Protein AF-A0A7S0C0S2-F1 (afdb_monomer_lite)

pLDDT: mean 78.26, std 15.85, range [34.16, 94.31]

InterPro domains:
  IPR006917 SOUL heme-binding protein [PF04832] (11-84)
  IPR011256 Regulatory factor, effector binding domain superfamily [G3DSA:3.20.80.10] (9-91)
  IPR011256 Regulatory factor, effector binding domain superfamily [SSF55136] (5-85)

Radius of gyration: 19.2 Å; chains: 1; bounding box: 42×43×48 Å

Secondary structure (DSSP, 8-state):
---------SB---EEEEEEE-STT-SS-EEEEEE-----------TT-HHHHHHHHHHHTTTTSS--STT------BSPPP----PPPPPPPPPSP----

Sequence (101 aa):
MGSVFGKESVKEPHFDIVLERKNANVKTSYEMRKYGERFAASVTYDGDSQNSGFGTLASYIGVFGTAKNEGATSMAMTAPVVMEKQGKPESIAMTAPVVME

Organism: NCBI:txid420281

Structure (mmCIF, N/CA/C/O backbone):
data_AF-A0A7S0C0S2-F1
#
_entry.id   AF-A0A7S0C0S2-F1
#
loop_
_atom_site.group_PDB
_atom_site.id
_atom_site.type_symbol
_atom_site.label_atom_id
_atom_site.label_alt_id
_atom_site.label_comp_id
_atom_site.label_asym_id
_atom_site.label_entity_id
_atom_site.label_seq_id
_atom_site.pdbx_PDB_ins_code
_atom_site.Cartn_x
_atom_site.Cartn_y
_atom_site.Cartn_z
_atom_site.occupancy
_atom_site.B_iso_or_equiv
_atom_site.auth_seq_id
_atom_site.auth_comp_id
_atom_site.auth_asym_id
_atom_site.auth_atom_id
_atom_site.pdbx_PDB_model_num
ATOM 1 N N . MET A 1 1 ? -16.684 22.939 -0.804 1.00 41.00 1 MET A N 1
ATOM 2 C CA . MET A 1 1 ? -17.773 22.209 -1.489 1.00 41.00 1 MET A CA 1
ATOM 3 C C . MET A 1 1 ? -17.217 21.662 -2.791 1.00 41.00 1 MET A C 1
ATOM 5 O O . MET A 1 1 ? -17.020 22.430 -3.718 1.00 41.00 1 MET A O 1
ATOM 9 N N . GLY A 1 2 ? -16.875 20.379 -2.824 1.00 34.16 2 GLY A N 1
ATOM 10 C CA . GLY A 1 2 ? -16.291 19.733 -3.999 1.00 34.16 2 GLY A CA 1
ATOM 11 C C . GLY A 1 2 ? -16.044 18.257 -3.720 1.00 34.16 2 GLY A C 1
ATOM 12 O O . GLY A 1 2 ? -14.899 17.826 -3.674 1.00 34.16 2 GLY A O 1
ATOM 13 N N . SER A 1 3 ? -17.114 17.511 -3.436 1.00 37.34 3 SER A N 1
ATOM 14 C CA . SER A 1 3 ? -17.058 16.051 -3.355 1.00 37.34 3 SER A CA 1
ATOM 15 C C . SER A 1 3 ? -16.960 15.496 -4.771 1.00 37.34 3 SER A C 1
ATOM 17 O O . SER A 1 3 ? -17.886 15.656 -5.564 1.00 37.34 3 SER A O 1
ATOM 19 N N . VAL A 1 4 ? -15.839 14.857 -5.091 1.00 34.44 4 VAL A N 1
ATOM 20 C CA . VAL A 1 4 ? -15.690 14.080 -6.322 1.00 34.44 4 VAL A CA 1
ATOM 21 C C . VAL A 1 4 ? -16.368 12.730 -6.091 1.00 34.44 4 VAL A C 1
ATOM 23 O O . VAL A 1 4 ? -15.860 11.893 -5.352 1.00 34.44 4 VAL A O 1
ATOM 26 N N . PHE A 1 5 ? -17.539 12.540 -6.698 1.00 34.59 5 PHE A N 1
ATOM 27 C CA . PHE A 1 5 ? -18.211 11.247 -6.807 1.00 34.59 5 PHE A CA 1
ATOM 28 C C . PHE A 1 5 ? -17.785 10.544 -8.107 1.00 34.59 5 PHE A C 1
ATOM 30 O O . PHE A 1 5 ? -17.927 11.108 -9.188 1.00 34.59 5 PHE A O 1
ATOM 37 N N . GLY A 1 6 ? -17.350 9.285 -7.991 1.00 44.31 6 GLY A N 1
ATOM 38 C CA . GLY A 1 6 ? -17.743 8.218 -8.918 1.00 44.31 6 GLY A CA 1
ATOM 39 C C . GLY A 1 6 ? -17.052 8.120 -10.282 1.00 44.31 6 GLY A C 1
ATOM 40 O O . GLY A 1 6 ? -17.668 8.398 -11.306 1.00 44.31 6 GLY A O 1
ATOM 41 N N . LYS A 1 7 ? -15.841 7.550 -10.298 1.00 37.91 7 LYS A N 1
ATOM 42 C CA . LYS A 1 7 ? -15.447 6.471 -11.228 1.00 37.91 7 LYS A CA 1
ATOM 43 C C . LYS A 1 7 ? -14.449 5.560 -10.506 1.00 37.91 7 LYS A C 1
ATOM 45 O O . LYS A 1 7 ? -13.255 5.842 -10.500 1.00 37.91 7 LYS A O 1
ATOM 50 N N . GLU A 1 8 ? -14.922 4.468 -9.910 1.00 50.00 8 GLU A N 1
ATOM 51 C CA . GLU A 1 8 ? -14.048 3.380 -9.443 1.00 50.00 8 GLU A CA 1
ATOM 52 C C . GLU A 1 8 ? -13.536 2.598 -10.663 1.00 50.00 8 GLU A C 1
ATOM 54 O O . GLU A 1 8 ? -14.042 1.542 -11.023 1.00 50.00 8 GLU A O 1
ATOM 59 N N . SER A 1 9 ? -12.572 3.167 -11.393 1.00 60.44 9 SER A N 1
ATOM 60 C CA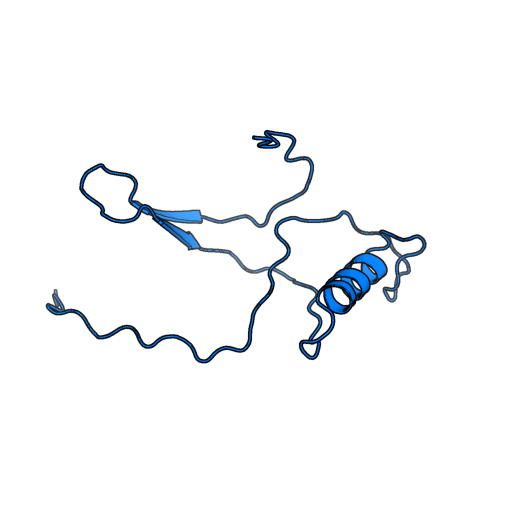 . SER A 1 9 ? -11.956 2.505 -12.557 1.00 60.44 9 SER A CA 1
ATOM 61 C C . SER A 1 9 ? -10.788 1.587 -12.169 1.00 60.44 9 SER A C 1
ATOM 63 O O . SER A 1 9 ? -10.126 1.023 -13.041 1.00 60.44 9 SER A O 1
ATOM 65 N N . VAL A 1 10 ? -10.477 1.498 -10.879 1.00 72.50 10 VAL A N 1
ATOM 66 C CA . VAL A 1 10 ? -9.215 0.985 -10.350 1.00 72.50 10 VAL A CA 1
ATOM 67 C C . VAL A 1 10 ? -9.523 -0.245 -9.499 1.00 72.50 10 VAL A C 1
ATOM 69 O O . VAL A 1 10 ? -10.473 -0.225 -8.726 1.00 72.50 10 VAL A O 1
ATOM 72 N N . LYS A 1 11 ? -8.759 -1.332 -9.660 1.00 83.62 11 LYS A N 1
ATOM 73 C CA . LYS A 1 11 ? -9.012 -2.576 -8.915 1.00 83.62 11 LYS A CA 1
ATOM 74 C C . LYS A 1 11 ? -8.795 -2.369 -7.415 1.00 83.62 11 LYS A C 1
ATOM 76 O O . LYS A 1 11 ? -7.795 -1.764 -7.019 1.00 83.62 11 LYS A O 1
ATOM 81 N N . GLU A 1 12 ? -9.687 -2.956 -6.624 1.00 85.69 12 GLU A N 1
ATOM 82 C CA . GLU A 1 12 ? -9.650 -2.945 -5.162 1.00 85.69 12 GLU A CA 1
ATOM 83 C C . GLU A 1 12 ? -9.431 -4.351 -4.584 1.00 85.69 12 GLU A C 1
ATOM 85 O O . GLU A 1 12 ? -9.791 -5.347 -5.223 1.00 85.69 12 GLU A O 1
ATOM 90 N N . PRO A 1 13 ? -8.826 -4.470 -3.388 1.00 84.81 13 PRO A N 1
ATOM 91 C CA . PRO A 1 13 ? -8.695 -5.750 -2.713 1.00 84.81 13 PRO A CA 1
ATOM 92 C C . PRO A 1 13 ? -10.071 -6.283 -2.304 1.0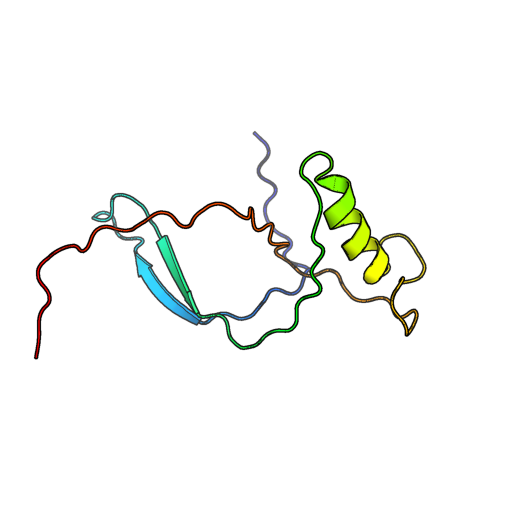0 84.81 13 PRO A C 1
ATOM 94 O O . PRO A 1 13 ? -10.834 -5.596 -1.629 1.00 84.81 13 PRO A O 1
ATOM 97 N N . HIS A 1 14 ? -10.358 -7.534 -2.664 1.00 88.62 14 HIS A N 1
ATOM 98 C CA . HIS A 1 14 ? -11.573 -8.219 -2.230 1.00 88.62 14 HIS A CA 1
ATOM 99 C C . HIS A 1 14 ? -11.611 -8.354 -0.701 1.00 88.62 14 HIS A C 1
ATOM 101 O O . HIS A 1 14 ? -10.603 -8.699 -0.071 1.00 88.62 14 HIS A O 1
ATOM 107 N N . PHE A 1 15 ? -12.784 -8.129 -0.115 1.00 91.06 15 PHE A N 1
ATOM 108 C CA . PHE A 1 15 ? -13.030 -8.332 1.306 1.00 91.06 15 PHE A CA 1
ATOM 109 C C . PHE A 1 15 ? -14.432 -8.872 1.555 1.00 91.06 15 PHE A C 1
ATOM 111 O O . PHE A 1 15 ? -15.378 -8.525 0.853 1.00 91.06 15 PHE A O 1
ATOM 118 N N . ASP A 1 16 ? -14.557 -9.656 2.620 1.00 93.25 16 ASP A N 1
ATOM 119 C CA . ASP A 1 16 ? -15.845 -10.078 3.155 1.00 93.25 16 ASP A CA 1
ATOM 120 C C . ASP A 1 16 ? -16.245 -9.142 4.300 1.00 93.25 16 ASP A C 1
ATOM 122 O O . ASP A 1 16 ? -15.439 -8.838 5.189 1.00 93.25 16 ASP A O 1
ATOM 126 N N . ILE A 1 17 ? -17.497 -8.684 4.306 1.00 92.50 17 ILE A N 1
ATOM 127 C CA . ILE A 1 17 ? -18.054 -7.938 5.439 1.00 92.50 17 ILE A CA 1
ATOM 128 C C . ILE A 1 17 ? -18.466 -8.950 6.507 1.00 92.50 17 ILE A C 1
ATOM 130 O O . ILE A 1 17 ? -19.406 -9.718 6.324 1.00 92.50 17 ILE A O 1
ATOM 134 N N . VAL A 1 18 ? -17.752 -8.947 7.632 1.00 94.31 18 VAL A N 1
ATOM 135 C CA . VAL A 1 18 ? -18.022 -9.839 8.772 1.00 94.31 18 VAL A CA 1
ATOM 136 C C . VAL A 1 18 ? -19.066 -9.230 9.704 1.00 94.31 18 VAL A C 1
ATOM 138 O O . VAL A 1 18 ? -19.884 -9.937 10.285 1.00 94.31 18 VAL A O 1
ATOM 141 N N . LEU A 1 19 ? -19.033 -7.907 9.859 1.00 88.56 19 LEU A N 1
ATOM 142 C CA . LEU A 1 19 ? -19.969 -7.168 10.693 1.00 88.56 19 LEU A CA 1
ATOM 143 C C . LEU A 1 19 ? -20.153 -5.761 10.140 1.00 88.56 19 LEU A C 1
ATOM 145 O O . LEU A 1 19 ? -19.185 -5.068 9.837 1.00 88.56 19 LEU A O 1
ATOM 149 N N . GLU A 1 20 ? -21.398 -5.314 10.098 1.00 90.19 20 GLU A N 1
ATOM 150 C CA . GLU A 1 20 ? -21.763 -3.966 9.689 1.00 90.19 20 GLU A CA 1
ATOM 151 C C . GLU A 1 20 ? -22.683 -3.357 10.747 1.00 90.19 20 GLU A C 1
ATOM 153 O O . GLU A 1 20 ? -23.710 -3.929 11.119 1.00 90.19 20 GLU A O 1
ATOM 158 N N . ARG A 1 21 ? -22.292 -2.201 11.287 1.00 86.31 21 ARG A N 1
ATOM 159 C CA . ARG A 1 21 ? -23.046 -1.485 12.321 1.00 86.31 21 ARG A CA 1
ATOM 160 C C . ARG A 1 21 ? -23.375 -0.087 11.805 1.00 86.31 21 ARG A C 1
ATOM 162 O O . ARG A 1 21 ? -22.597 0.843 11.994 1.00 86.31 21 ARG A O 1
ATOM 169 N N . LYS A 1 22 ? -24.532 0.052 11.146 1.00 82.75 22 LYS A N 1
ATOM 170 C CA . LYS A 1 22 ? -25.023 1.319 10.553 1.00 82.75 22 LYS A CA 1
ATOM 171 C C . LYS A 1 22 ? -26.335 1.835 11.164 1.00 82.75 22 LYS A C 1
ATOM 173 O O . LYS A 1 22 ? -26.903 2.813 10.691 1.00 82.75 22 LYS A O 1
ATOM 178 N N . ASN A 1 23 ? -26.833 1.180 12.209 1.00 76.19 23 ASN A N 1
ATOM 179 C CA . ASN A 1 23 ? -28.168 1.421 12.756 1.00 76.19 23 ASN A CA 1
ATOM 180 C C . ASN A 1 23 ? -28.173 2.663 13.665 1.00 76.19 23 ASN A C 1
ATOM 182 O O . ASN A 1 23 ? -27.171 2.957 14.314 1.00 76.19 23 ASN A O 1
ATOM 186 N N . ALA A 1 24 ? -29.334 3.316 13.804 1.00 66.00 24 ALA A N 1
ATOM 187 C CA . ALA A 1 24 ? -29.523 4.541 14.599 1.00 66.00 24 ALA A CA 1
ATOM 188 C C . ALA A 1 24 ? -29.091 4.447 16.082 1.00 66.00 24 ALA A C 1
ATOM 190 O O . ALA A 1 24 ? -28.913 5.470 16.734 1.00 66.00 24 ALA A O 1
ATOM 191 N N . ASN A 1 25 ? -28.890 3.233 16.608 1.00 71.31 25 ASN A N 1
ATOM 192 C CA . ASN A 1 25 ? -28.490 2.975 17.995 1.00 71.31 25 ASN A CA 1
ATOM 193 C C . ASN A 1 25 ? -26.967 2.865 18.201 1.00 71.31 25 ASN A C 1
ATOM 195 O O . ASN A 1 25 ? -26.526 2.505 19.291 1.00 71.31 25 ASN A O 1
ATOM 199 N N . VAL A 1 26 ? -26.149 3.128 17.177 1.00 72.06 26 VAL A N 1
ATOM 200 C CA . VAL A 1 26 ? -24.685 3.052 17.271 1.00 72.06 26 VAL A CA 1
ATOM 201 C C . VAL A 1 26 ? -24.094 4.455 17.146 1.00 72.06 26 VAL A C 1
ATOM 203 O O . VAL A 1 26 ? -24.305 5.134 16.148 1.00 72.06 26 VAL A O 1
ATOM 206 N N . LYS A 1 27 ? -23.335 4.888 18.163 1.00 80.81 27 LYS A N 1
ATOM 207 C CA . LYS A 1 27 ? -22.737 6.237 18.230 1.00 80.81 27 LYS A CA 1
ATOM 208 C C . LYS A 1 27 ? -21.766 6.528 17.074 1.00 80.81 27 LYS A C 1
ATOM 210 O O . LYS A 1 27 ? -21.654 7.675 16.655 1.00 80.81 27 LYS A O 1
ATOM 215 N N . THR A 1 28 ? -21.097 5.495 16.563 1.00 84.25 28 THR A N 1
ATOM 216 C CA . THR A 1 28 ? -20.166 5.574 15.431 1.00 84.25 28 THR A CA 1
ATOM 217 C C . THR A 1 28 ? -20.442 4.411 14.490 1.00 84.25 28 THR A C 1
ATOM 219 O O . THR A 1 28 ? -20.396 3.261 14.922 1.00 84.25 28 THR A O 1
ATOM 222 N N . SER A 1 29 ? -20.722 4.689 13.217 1.00 88.62 29 SER A N 1
ATOM 223 C CA . SER A 1 29 ? -20.876 3.639 12.212 1.00 88.62 29 SER A CA 1
ATOM 224 C C . SER A 1 29 ? -19.522 3.029 11.856 1.00 88.62 29 SER A C 1
ATOM 226 O O . SER A 1 29 ? -18.531 3.740 11.690 1.00 88.62 29 SER A O 1
ATOM 228 N N . TYR A 1 30 ? -19.471 1.703 11.751 1.00 87.62 30 TYR A N 1
ATOM 229 C CA . TYR A 1 30 ? -18.258 0.992 11.353 1.00 87.62 30 TYR A CA 1
ATOM 230 C C . TYR A 1 30 ? -18.569 -0.331 10.652 1.00 87.62 30 TYR A C 1
ATOM 232 O O . TYR A 1 30 ? -19.653 -0.906 10.793 1.00 87.62 30 TYR A O 1
ATOM 240 N N . GLU A 1 31 ? -17.577 -0.812 9.907 1.00 91.25 31 GLU A N 1
ATOM 241 C CA . GLU A 1 31 ? -17.569 -2.109 9.238 1.00 91.25 31 GLU A CA 1
ATOM 242 C C . GLU A 1 31 ? -16.338 -2.896 9.680 1.00 91.25 31 GLU A C 1
ATOM 244 O O . GLU A 1 31 ? -15.234 -2.357 9.769 1.00 91.25 31 GLU A O 1
ATOM 249 N N . MET A 1 32 ? -16.526 -4.187 9.922 1.00 88.44 32 MET A N 1
ATOM 250 C CA . MET A 1 32 ? -15.447 -5.145 10.096 1.00 88.44 32 MET A CA 1
ATOM 251 C C . MET A 1 32 ? -15.271 -5.902 8.784 1.00 88.44 32 MET A C 1
ATOM 253 O O . MET A 1 32 ? -16.155 -6.653 8.368 1.00 88.44 32 MET A O 1
ATOM 257 N N . ARG A 1 33 ? -14.127 -5.685 8.133 1.00 93.56 33 ARG A N 1
ATOM 258 C CA . ARG A 1 33 ? -13.791 -6.281 6.837 1.00 93.56 33 ARG A CA 1
ATOM 259 C C . ARG A 1 33 ? -12.700 -7.327 7.016 1.00 93.56 33 ARG A C 1
ATOM 261 O O . ARG A 1 33 ? -11.653 -7.031 7.593 1.00 93.56 33 ARG A O 1
ATOM 268 N N . LYS A 1 34 ? -12.931 -8.533 6.503 1.00 90.81 34 LYS A N 1
ATOM 269 C CA . LYS A 1 34 ? -11.926 -9.592 6.424 1.00 90.81 34 LYS A CA 1
ATOM 270 C C . LYS A 1 34 ? -11.319 -9.582 5.029 1.00 90.81 34 LYS A C 1
ATOM 272 O O . LYS A 1 34 ? -12.001 -9.862 4.049 1.00 90.81 34 LYS A O 1
ATOM 277 N N . TYR A 1 35 ? -10.033 -9.267 4.954 1.00 90.31 35 TYR A N 1
ATOM 278 C CA . TYR A 1 35 ? -9.263 -9.373 3.720 1.00 90.31 35 TYR A CA 1
ATOM 279 C C . TYR A 1 35 ? -8.650 -10.771 3.613 1.00 90.31 35 TYR A C 1
ATOM 281 O O . TYR A 1 35 ? -8.172 -11.316 4.610 1.00 90.31 35 TYR A O 1
ATOM 289 N N . GLY A 1 36 ? -8.675 -11.344 2.409 1.00 88.19 36 GLY A N 1
ATOM 290 C CA . GLY A 1 36 ? -7.961 -12.582 2.099 1.00 88.19 36 GLY A CA 1
ATOM 291 C C . GLY A 1 36 ? -6.447 -12.377 1.974 1.00 88.19 36 GLY A C 1
ATOM 292 O O . GLY A 1 36 ? -5.923 -11.282 2.197 1.00 88.19 36 GLY A O 1
ATOM 293 N N . GLU A 1 37 ? -5.743 -13.440 1.584 1.00 89.31 37 GLU A N 1
ATOM 294 C CA . GLU A 1 37 ? -4.319 -13.363 1.255 1.00 89.31 37 GLU A CA 1
ATOM 295 C C . GLU A 1 37 ? -4.092 -12.438 0.049 1.00 89.31 37 GLU A C 1
ATOM 297 O O . GLU A 1 37 ? -4.829 -12.479 -0.940 1.00 89.31 37 GLU A O 1
ATOM 302 N N . ARG A 1 38 ? -3.081 -11.569 0.144 1.00 87.75 38 ARG A N 1
ATOM 303 C CA . ARG A 1 38 ? -2.731 -10.602 -0.899 1.00 87.75 38 ARG A CA 1
ATOM 304 C C . ARG A 1 38 ? -1.244 -10.287 -0.875 1.00 87.75 38 ARG A C 1
ATOM 306 O O . ARG A 1 38 ? -0.633 -10.219 0.188 1.00 87.75 38 ARG A O 1
ATOM 313 N N . PHE A 1 39 ? -0.703 -10.001 -2.051 1.00 88.88 39 PHE A N 1
ATOM 314 C CA . PHE A 1 39 ? 0.650 -9.485 -2.205 1.00 88.88 39 PHE A CA 1
ATOM 315 C C . PHE A 1 39 ? 0.602 -7.964 -2.304 1.00 88.88 39 PHE A C 1
ATOM 317 O O . PHE A 1 39 ? -0.205 -7.407 -3.049 1.00 88.88 39 PHE A O 1
ATOM 324 N N . ALA A 1 40 ? 1.462 -7.294 -1.545 1.00 90.12 40 ALA A N 1
ATOM 325 C CA . ALA A 1 40 ? 1.602 -5.848 -1.574 1.00 90.12 40 ALA A CA 1
ATOM 326 C C . ALA A 1 40 ? 3.080 -5.486 -1.710 1.00 90.12 40 ALA A C 1
ATOM 328 O O . ALA A 1 40 ? 3.923 -6.020 -0.993 1.00 90.12 40 ALA A O 1
ATOM 329 N N . ALA A 1 41 ? 3.385 -4.559 -2.616 1.00 90.50 41 ALA A N 1
ATOM 330 C CA . ALA A 1 41 ? 4.675 -3.889 -2.621 1.00 90.50 41 ALA A CA 1
ATOM 331 C C . ALA A 1 41 ? 4.649 -2.788 -1.553 1.00 90.50 41 ALA A C 1
ATOM 333 O O . ALA A 1 41 ? 3.769 -1.926 -1.569 1.00 90.50 41 ALA A O 1
ATOM 334 N N . SER A 1 42 ? 5.601 -2.824 -0.625 1.00 90.25 42 SER A N 1
ATOM 335 C CA . SER A 1 42 ? 5.712 -1.867 0.476 1.00 90.25 42 SER A CA 1
ATOM 336 C C . SER A 1 42 ? 7.039 -1.125 0.417 1.00 90.25 42 SER A C 1
ATOM 338 O O . SER A 1 42 ? 8.062 -1.700 0.048 1.00 90.25 42 SER A O 1
ATOM 340 N N . VAL A 1 43 ? 7.033 0.133 0.846 1.00 89.69 43 VAL A N 1
ATOM 341 C CA . VAL A 1 43 ? 8.246 0.923 1.043 1.00 89.69 43 VAL A CA 1
ATOM 342 C C . VAL A 1 43 ? 8.206 1.559 2.424 1.00 89.69 43 VAL A C 1
ATOM 344 O O . VAL A 1 43 ? 7.199 2.146 2.819 1.00 89.69 43 VAL A O 1
ATOM 347 N N . THR A 1 44 ? 9.308 1.435 3.154 1.00 87.69 44 THR A N 1
ATOM 348 C CA . THR A 1 44 ? 9.518 2.152 4.412 1.00 87.69 44 THR A CA 1
ATOM 349 C C . THR A 1 44 ? 10.195 3.480 4.096 1.00 87.69 44 THR A C 1
ATOM 351 O O . THR A 1 44 ? 11.145 3.512 3.315 1.00 87.69 44 THR A O 1
ATOM 354 N N . TYR A 1 45 ? 9.713 4.575 4.680 1.00 81.50 45 TYR A N 1
ATOM 355 C CA . TYR A 1 45 ? 10.301 5.903 4.516 1.00 81.50 45 TYR A CA 1
ATOM 356 C C . TYR A 1 45 ? 10.296 6.649 5.854 1.00 81.50 45 TYR A C 1
ATOM 358 O O . TYR A 1 45 ? 9.350 6.517 6.631 1.00 81.50 45 TYR A O 1
ATOM 366 N N . ASP A 1 46 ? 11.335 7.446 6.104 1.00 78.25 46 ASP A N 1
ATOM 367 C CA . ASP A 1 46 ? 11.405 8.312 7.282 1.00 78.25 46 ASP A CA 1
ATOM 368 C C . ASP A 1 46 ? 10.652 9.629 7.028 1.00 78.25 46 ASP A C 1
ATOM 370 O O . ASP A 1 46 ? 10.651 10.178 5.923 1.00 78.25 46 ASP A O 1
ATOM 374 N N . GLY A 1 47 ? 9.939 10.087 8.059 1.00 64.06 47 GLY A N 1
ATOM 375 C CA . GLY A 1 47 ? 8.696 10.868 8.005 1.00 64.06 47 GLY A CA 1
ATOM 376 C C . GLY A 1 47 ? 8.673 12.275 7.394 1.00 64.06 47 GLY A C 1
ATOM 377 O O . GLY A 1 47 ? 7.685 12.969 7.620 1.00 64.06 47 GLY A O 1
ATOM 378 N N . ASP A 1 48 ? 9.648 12.696 6.592 1.00 61.34 48 ASP A N 1
ATOM 379 C CA . ASP A 1 48 ? 9.671 14.054 6.021 1.00 61.34 48 ASP A CA 1
ATOM 380 C C . ASP A 1 48 ? 9.131 14.157 4.586 1.00 61.34 48 ASP A C 1
ATOM 382 O O . ASP A 1 48 ? 8.869 15.255 4.095 1.00 61.34 48 ASP A O 1
ATOM 386 N N . SER A 1 49 ? 8.895 13.037 3.892 1.00 62.88 49 SER A N 1
ATOM 387 C CA . SER A 1 49 ? 8.399 13.072 2.509 1.00 62.88 49 SER A CA 1
ATOM 388 C C . SER A 1 49 ? 7.347 11.999 2.233 1.00 62.88 49 SER A C 1
ATOM 390 O O . SER A 1 49 ? 7.642 10.926 1.722 1.00 62.88 49 SER A O 1
ATOM 392 N N . GLN A 1 50 ? 6.074 12.305 2.506 1.00 59.56 50 GLN A N 1
ATOM 393 C CA . GLN A 1 50 ? 4.948 11.450 2.078 1.00 59.56 50 GLN A CA 1
ATOM 394 C C . GLN A 1 50 ? 4.961 11.192 0.558 1.00 59.56 50 GLN A C 1
ATOM 396 O O . GLN A 1 50 ? 4.574 10.121 0.093 1.00 59.56 50 GLN A O 1
ATOM 401 N N . ASN A 1 51 ? 5.469 12.155 -0.218 1.00 63.44 51 ASN A N 1
ATOM 402 C CA . ASN A 1 51 ? 5.590 12.028 -1.666 1.00 63.44 51 ASN A CA 1
ATOM 403 C C . ASN A 1 51 ? 6.707 11.059 -2.101 1.00 63.44 51 ASN A C 1
ATOM 405 O O . ASN A 1 51 ? 6.614 10.515 -3.202 1.00 63.44 51 ASN A O 1
ATOM 409 N N . SER A 1 52 ? 7.737 10.799 -1.279 1.00 74.50 52 SER A N 1
ATOM 410 C CA . SER A 1 52 ? 8.835 9.891 -1.657 1.00 74.50 52 SER A CA 1
ATOM 411 C C . SER A 1 52 ? 8.418 8.420 -1.613 1.00 74.50 52 SER A C 1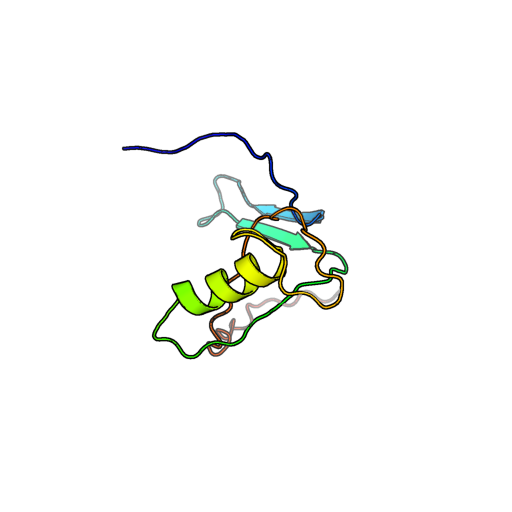
ATOM 413 O O . SER A 1 52 ? 8.745 7.663 -2.532 1.00 74.50 52 SER A O 1
ATOM 415 N N . GLY A 1 53 ? 7.641 8.022 -0.600 1.00 85.62 53 GLY A N 1
ATOM 416 C CA . GLY A 1 53 ? 7.124 6.660 -0.470 1.00 85.62 53 GLY A CA 1
ATOM 417 C C . GLY A 1 53 ? 6.180 6.306 -1.620 1.00 85.62 53 GLY A C 1
ATOM 418 O O . GLY A 1 53 ? 6.421 5.359 -2.372 1.00 85.62 53 GLY A O 1
ATOM 419 N N . PHE A 1 54 ? 5.149 7.128 -1.839 1.00 87.00 54 PHE A N 1
ATOM 420 C CA . PHE A 1 54 ? 4.225 6.915 -2.955 1.00 87.00 54 PHE A CA 1
ATOM 421 C C . PHE A 1 54 ? 4.936 6.980 -4.314 1.00 87.00 54 PHE A C 1
ATOM 423 O O . PHE A 1 54 ? 4.713 6.118 -5.162 1.00 87.00 54 PHE A O 1
ATOM 430 N N . GLY A 1 55 ? 5.837 7.949 -4.515 1.00 88.75 55 GLY A N 1
ATOM 431 C CA . GLY A 1 55 ? 6.598 8.092 -5.759 1.00 88.75 55 GLY A CA 1
ATOM 432 C C . GLY A 1 55 ? 7.446 6.862 -6.098 1.00 88.75 55 GLY A C 1
ATOM 433 O O . GLY A 1 55 ? 7.539 6.476 -7.268 1.00 88.75 55 GLY A O 1
ATOM 434 N N . THR A 1 56 ? 8.014 6.206 -5.082 1.00 90.50 56 THR A N 1
ATOM 435 C CA . THR A 1 56 ? 8.761 4.949 -5.235 1.00 90.50 56 THR A CA 1
ATOM 436 C C . THR A 1 56 ? 7.859 3.828 -5.751 1.00 90.50 56 THR A C 1
ATOM 438 O O . THR A 1 56 ? 8.176 3.204 -6.765 1.00 90.50 56 THR A O 1
ATOM 441 N N . LEU A 1 57 ? 6.698 3.621 -5.123 1.00 91.19 57 LEU A N 1
ATOM 442 C CA . LEU A 1 57 ? 5.735 2.596 -5.546 1.00 91.19 57 LEU A CA 1
ATOM 443 C C . LEU A 1 57 ? 5.144 2.896 -6.932 1.00 91.19 57 LEU A C 1
ATOM 445 O O . LEU A 1 57 ? 5.051 2.006 -7.772 1.00 91.19 57 LEU A O 1
ATOM 449 N N . ALA A 1 58 ? 4.816 4.158 -7.213 1.00 90.44 58 ALA A N 1
ATOM 450 C CA . ALA A 1 58 ? 4.328 4.599 -8.518 1.00 90.44 58 ALA A CA 1
ATOM 451 C C . ALA A 1 58 ? 5.368 4.372 -9.633 1.00 90.44 58 ALA A C 1
ATOM 453 O O . ALA A 1 58 ? 5.023 3.939 -10.733 1.00 90.44 58 ALA A O 1
ATOM 454 N N . SER A 1 59 ? 6.655 4.596 -9.347 1.00 91.06 59 SER A N 1
ATOM 455 C CA . SER A 1 59 ? 7.746 4.290 -10.283 1.00 91.06 59 SER A CA 1
ATOM 456 C C . SER A 1 59 ? 7.916 2.785 -10.502 1.00 91.06 59 SER A C 1
ATOM 458 O O . SER A 1 59 ? 8.159 2.352 -11.628 1.00 91.06 59 SER A O 1
ATOM 460 N N . TYR A 1 60 ? 7.771 1.980 -9.445 1.00 92.81 60 TYR A N 1
ATOM 461 C CA . TYR A 1 60 ? 7.863 0.521 -9.518 1.00 92.81 60 TYR A CA 1
ATOM 462 C C . TYR A 1 60 ? 6.831 -0.079 -10.487 1.00 92.81 60 TYR A C 1
ATOM 464 O O . TYR A 1 60 ? 7.178 -0.949 -11.285 1.00 92.81 60 TYR A O 1
ATOM 472 N N . ILE A 1 61 ? 5.596 0.435 -10.485 1.00 92.62 61 ILE A N 1
ATOM 473 C CA . ILE A 1 61 ? 4.528 -0.017 -11.395 1.00 92.62 61 ILE A CA 1
ATOM 474 C C . ILE A 1 61 ? 4.527 0.682 -12.768 1.00 92.62 61 ILE A C 1
ATOM 476 O O . ILE A 1 61 ? 3.738 0.312 -13.634 1.00 92.62 61 ILE A O 1
ATOM 480 N N . GLY A 1 62 ? 5.394 1.677 -12.992 1.00 90.75 62 GLY A N 1
ATOM 481 C CA . GLY A 1 62 ? 5.519 2.369 -14.283 1.00 90.75 62 GLY A CA 1
ATOM 482 C C . GLY A 1 62 ? 4.528 3.514 -14.522 1.00 90.75 62 GLY A C 1
ATOM 483 O O . GLY A 1 62 ? 4.192 3.803 -15.665 1.00 90.75 62 GLY A O 1
ATOM 484 N N . VAL A 1 63 ? 4.062 4.202 -13.473 1.00 88.19 63 VAL A N 1
ATOM 485 C CA . VAL A 1 63 ? 3.185 5.389 -13.617 1.00 88.19 63 VAL A CA 1
ATOM 486 C C . VAL A 1 63 ? 3.904 6.553 -14.307 1.00 88.19 63 VAL A C 1
ATOM 488 O O . VAL A 1 63 ? 3.280 7.319 -15.035 1.00 88.19 63 VAL A O 1
ATOM 491 N N . PHE A 1 64 ? 5.217 6.687 -14.102 1.00 86.12 64 PHE A N 1
ATOM 492 C CA . PHE A 1 64 ? 6.025 7.796 -14.630 1.00 86.12 64 PHE A CA 1
ATOM 493 C C . PHE A 1 64 ? 6.865 7.426 -15.865 1.00 86.12 64 PHE A C 1
ATOM 495 O O . PHE A 1 64 ? 7.837 8.114 -16.169 1.00 86.12 64 PHE A O 1
ATOM 502 N N . GLY A 1 65 ? 6.536 6.333 -16.562 1.00 89.25 65 GLY A N 1
ATOM 503 C CA . GLY A 1 65 ? 7.292 5.839 -17.717 1.00 89.25 65 GLY A CA 1
ATOM 504 C C . GLY A 1 65 ? 7.599 4.349 -17.599 1.00 89.25 65 GLY A C 1
ATOM 505 O O . GLY A 1 65 ? 6.743 3.570 -17.190 1.00 89.25 65 GLY A O 1
ATOM 506 N N . THR A 1 66 ? 8.821 3.940 -17.945 1.00 90.12 66 THR A N 1
ATOM 507 C CA . THR A 1 66 ? 9.243 2.536 -17.827 1.00 90.12 66 THR A CA 1
ATOM 508 C C . THR A 1 66 ? 9.182 2.070 -16.374 1.00 90.12 66 THR A C 1
ATOM 510 O O . THR A 1 66 ? 9.723 2.724 -15.477 1.00 90.12 66 THR A O 1
ATOM 513 N N . ALA A 1 67 ? 8.534 0.929 -16.145 1.00 93.00 67 ALA A N 1
ATOM 514 C CA . ALA A 1 67 ? 8.394 0.359 -14.816 1.00 93.00 67 ALA A CA 1
ATOM 515 C C . ALA A 1 67 ? 9.754 -0.037 -14.228 1.00 93.00 67 ALA A C 1
ATOM 517 O O . ALA A 1 67 ? 10.574 -0.666 -14.895 1.00 93.00 67 ALA A O 1
ATOM 518 N N . LYS A 1 68 ? 9.986 0.323 -12.962 1.00 93.38 68 LYS A N 1
ATOM 519 C CA . LYS A 1 68 ? 11.236 0.038 -12.236 1.00 93.38 68 LYS A CA 1
ATOM 520 C C . LYS A 1 68 ? 11.178 -1.275 -11.446 1.00 93.38 68 LYS A C 1
ATOM 522 O O . LYS A 1 68 ? 11.663 -1.341 -10.320 1.00 93.38 68 LYS A O 1
ATOM 527 N N . ASN A 1 69 ? 10.552 -2.299 -12.015 1.00 91.56 69 ASN A N 1
ATOM 528 C CA . ASN A 1 69 ? 10.615 -3.673 -11.514 1.00 91.56 69 ASN A CA 1
ATOM 529 C C . ASN A 1 69 ? 11.565 -4.509 -12.383 1.00 91.56 69 ASN A C 1
ATOM 531 O O . ASN A 1 69 ? 11.916 -4.099 -13.487 1.00 91.56 69 ASN A O 1
ATOM 535 N N . GLU A 1 70 ? 11.980 -5.677 -11.891 1.00 91.56 70 GLU A N 1
ATOM 536 C CA . GLU A 1 70 ? 12.953 -6.547 -12.574 1.00 91.56 70 GLU A CA 1
ATOM 537 C C . GLU 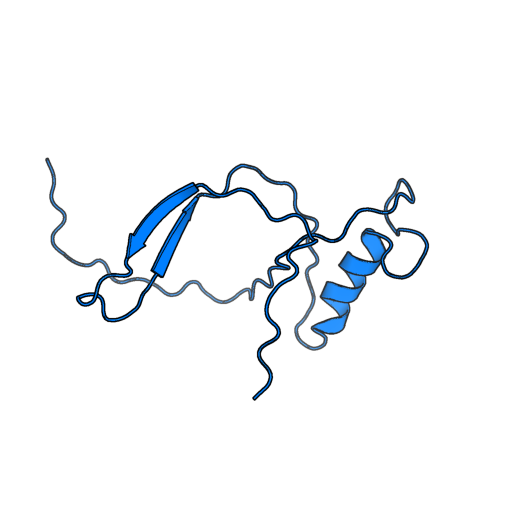A 1 70 ? 12.521 -6.939 -13.995 1.00 91.56 70 GLU A C 1
ATOM 539 O O . GLU A 1 70 ? 13.360 -7.103 -14.876 1.00 91.56 70 GLU A O 1
ATOM 544 N N . GLY A 1 71 ? 11.211 -7.038 -14.237 1.00 91.19 71 GLY A N 1
ATOM 545 C CA . GLY A 1 71 ? 10.646 -7.363 -15.544 1.00 91.19 71 GLY A CA 1
ATOM 546 C C . GLY A 1 71 ? 10.364 -6.158 -16.444 1.00 91.19 71 GLY A C 1
ATOM 547 O O . GLY A 1 71 ? 9.766 -6.349 -17.501 1.00 91.19 71 GLY A O 1
ATOM 548 N N . ALA A 1 72 ? 10.698 -4.929 -16.027 1.00 91.12 72 ALA A N 1
ATOM 549 C CA . ALA A 1 72 ? 10.356 -3.677 -16.716 1.00 91.12 72 ALA A CA 1
ATOM 550 C C . ALA A 1 72 ? 8.880 -3.594 -17.179 1.00 91.12 72 ALA A C 1
ATOM 552 O O . ALA A 1 72 ? 8.557 -2.953 -18.180 1.00 91.12 72 ALA A O 1
ATOM 553 N N . THR A 1 73 ? 7.973 -4.260 -16.458 1.00 92.38 73 THR A N 1
ATOM 554 C CA . THR A 1 73 ? 6.582 -4.471 -16.878 1.00 92.38 73 THR A CA 1
ATOM 555 C C . THR A 1 73 ? 5.653 -3.517 -16.141 1.00 92.38 73 THR A C 1
ATOM 557 O O . THR A 1 73 ? 5.587 -3.546 -14.913 1.00 92.38 73 THR A O 1
ATOM 560 N N . SER A 1 74 ? 4.910 -2.680 -16.867 1.00 90.62 74 SER A N 1
ATOM 561 C CA . SER A 1 74 ? 3.931 -1.788 -16.236 1.00 90.62 74 SER A CA 1
ATOM 562 C C . SER A 1 74 ? 2.767 -2.565 -15.631 1.00 90.62 74 SER A C 1
ATOM 564 O O . SER A 1 74 ? 2.242 -3.507 -16.223 1.00 90.62 74 SER A O 1
ATOM 566 N N . MET A 1 75 ? 2.338 -2.125 -14.452 1.00 89.31 75 MET A N 1
ATOM 567 C CA . MET A 1 75 ? 1.208 -2.691 -13.722 1.00 89.31 75 MET A CA 1
ATOM 568 C C . MET A 1 75 ? 0.124 -1.625 -13.567 1.00 89.31 75 MET A C 1
ATOM 570 O O . MET A 1 75 ? 0.414 -0.435 -13.439 1.00 89.31 75 MET A O 1
ATOM 574 N N . ALA A 1 76 ? -1.141 -2.044 -13.578 1.00 88.50 76 ALA A N 1
ATOM 575 C CA . ALA A 1 76 ? -2.245 -1.129 -13.323 1.00 88.50 76 ALA A CA 1
ATOM 576 C C . ALA A 1 76 ? -2.183 -0.608 -11.880 1.00 88.50 76 ALA A C 1
ATOM 578 O O . ALA A 1 76 ? -1.887 -1.365 -10.954 1.00 88.50 76 ALA A O 1
ATOM 579 N N . MET A 1 77 ? -2.503 0.672 -11.687 1.00 88.06 77 MET A N 1
ATOM 580 C CA . MET A 1 77 ? -2.692 1.229 -10.349 1.00 88.06 77 MET A CA 1
ATOM 581 C C . MET A 1 77 ? -3.839 0.487 -9.642 1.00 88.06 77 MET A C 1
ATOM 583 O O . MET A 1 77 ? -4.792 0.049 -10.290 1.00 88.06 77 MET A O 1
ATOM 587 N N . THR A 1 78 ? -3.736 0.337 -8.323 1.00 88.12 78 THR A N 1
ATOM 588 C CA . THR A 1 78 ? -4.770 -0.255 -7.462 1.00 88.12 78 THR A CA 1
ATOM 589 C C . THR A 1 78 ? -5.133 0.714 -6.345 1.00 88.12 78 THR A C 1
ATOM 591 O O . THR A 1 78 ? -4.308 1.539 -5.948 1.00 88.12 78 THR A O 1
ATOM 594 N N . ALA A 1 79 ? -6.348 0.603 -5.820 1.00 85.25 79 ALA A N 1
ATOM 595 C CA . ALA A 1 79 ? -6.815 1.386 -4.682 1.00 85.25 79 ALA A CA 1
ATOM 596 C C . ALA A 1 79 ? -7.216 0.456 -3.521 1.00 85.25 79 ALA A C 1
ATOM 598 O O . ALA A 1 79 ? -7.566 -0.694 -3.771 1.00 85.25 79 ALA A O 1
ATOM 599 N N . PRO A 1 80 ? -7.177 0.909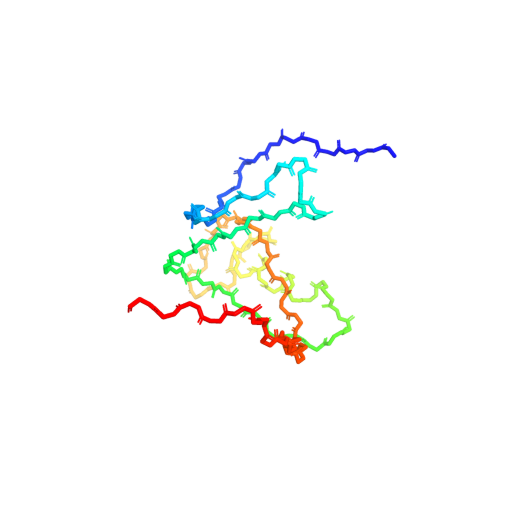 -2.257 1.00 85.62 80 PRO A N 1
ATOM 600 C CA . PRO A 1 80 ? -6.517 2.120 -1.770 1.00 85.62 80 PRO A CA 1
ATOM 601 C C . PRO A 1 80 ? -4.994 1.929 -1.615 1.00 85.62 80 PRO A C 1
ATOM 603 O O . PRO A 1 80 ? -4.502 0.808 -1.481 1.00 85.62 80 PRO A O 1
ATOM 606 N N . VAL A 1 81 ? -4.242 3.034 -1.560 1.00 83.00 81 VAL A N 1
ATOM 607 C CA . VAL A 1 81 ? -2.853 3.023 -1.067 1.00 83.00 81 VAL A CA 1
ATOM 608 C C . VAL A 1 81 ? -2.887 3.200 0.446 1.00 83.00 81 VAL A C 1
ATOM 610 O O . VAL A 1 81 ? -3.389 4.205 0.946 1.00 83.00 81 VAL A O 1
ATOM 613 N N . VAL A 1 82 ? -2.373 2.213 1.176 1.00 84.75 82 VAL A N 1
ATOM 614 C CA . VAL A 1 82 ? -2.380 2.214 2.642 1.00 84.75 82 VAL A CA 1
ATOM 615 C C . VAL A 1 82 ? -1.069 2.800 3.156 1.00 84.75 82 VAL A C 1
ATOM 617 O O . VAL A 1 82 ? 0.007 2.359 2.762 1.00 84.75 82 VAL A O 1
ATOM 620 N N . MET A 1 83 ? -1.167 3.786 4.048 1.00 81.38 83 MET A N 1
ATOM 621 C CA . MET A 1 83 ? -0.027 4.324 4.787 1.00 81.38 83 MET A CA 1
ATOM 622 C C . MET A 1 83 ? -0.123 3.880 6.241 1.00 81.38 83 MET A C 1
ATOM 624 O O . MET A 1 83 ? -0.975 4.356 6.992 1.00 81.38 83 MET A O 1
ATOM 628 N N . GLU A 1 84 ? 0.766 2.978 6.637 1.00 76.56 84 GLU A N 1
ATOM 629 C CA . GLU A 1 84 ? 0.891 2.558 8.025 1.00 76.56 84 GLU A CA 1
ATOM 630 C C . GLU A 1 84 ? 1.898 3.465 8.723 1.00 76.56 84 GLU A C 1
ATOM 632 O O . GLU A 1 84 ? 3.089 3.469 8.416 1.00 76.56 84 GLU A O 1
ATOM 637 N N . LYS A 1 85 ? 1.421 4.256 9.685 1.00 70.44 85 LYS A N 1
ATOM 638 C CA . LYS A 1 85 ? 2.330 4.852 10.660 1.00 70.44 85 LYS A CA 1
ATOM 639 C C . LYS A 1 85 ? 2.720 3.740 11.621 1.00 70.44 85 LYS A C 1
ATOM 641 O O . LYS A 1 85 ? 1.835 3.120 12.206 1.00 70.44 85 LYS A O 1
ATOM 646 N N . GLN A 1 86 ? 4.018 3.537 11.832 1.00 62.59 86 GLN A N 1
ATOM 647 C CA . GLN A 1 86 ? 4.539 2.730 12.939 1.00 62.59 86 GLN A CA 1
ATOM 648 C C . GLN A 1 86 ? 4.266 3.458 14.271 1.00 62.59 86 GLN A C 1
ATOM 650 O O . GLN A 1 86 ? 5.164 3.944 14.951 1.00 62.59 86 GLN A O 1
ATOM 655 N N . GLY A 1 87 ? 2.990 3.622 14.611 1.00 59.84 87 GLY A N 1
ATOM 656 C CA . GLY A 1 87 ? 2.534 4.047 15.923 1.00 59.84 87 GLY A CA 1
ATOM 657 C C . GLY A 1 87 ? 2.395 2.829 16.824 1.00 59.84 87 GLY A C 1
ATOM 658 O O . GLY A 1 87 ? 2.121 1.724 16.355 1.00 59.84 87 GLY A O 1
ATOM 659 N N . LYS A 1 88 ? 2.569 3.020 18.134 1.00 60.28 88 LYS A N 1
ATOM 660 C CA . LYS A 1 88 ? 2.205 1.979 19.099 1.00 60.28 88 LYS A CA 1
ATOM 661 C C . LYS A 1 88 ? 0.707 1.682 18.934 1.00 60.28 88 LYS A C 1
ATOM 663 O O . LYS A 1 88 ? -0.065 2.643 18.906 1.00 60.28 88 LYS A O 1
ATOM 668 N N . PRO A 1 89 ? 0.292 0.408 18.819 1.00 63.75 89 PRO A N 1
ATOM 669 C CA . PRO A 1 89 ? -1.123 0.069 18.786 1.00 63.75 89 PRO A CA 1
ATOM 670 C C . PRO A 1 89 ? -1.801 0.613 20.045 1.00 63.75 89 PRO A C 1
ATOM 672 O O . PRO A 1 89 ? -1.243 0.538 21.144 1.00 63.75 89 PRO A O 1
ATOM 675 N N . GLU A 1 90 ? -2.985 1.195 19.879 1.00 73.50 90 GLU A N 1
ATOM 676 C CA . GLU A 1 90 ? -3.775 1.661 21.011 1.00 73.50 90 GLU A CA 1
ATOM 677 C C . GLU A 1 90 ? -4.312 0.446 21.771 1.00 73.50 90 GLU A C 1
ATOM 679 O O . GLU A 1 90 ? -4.923 -0.454 21.191 1.00 73.50 90 GLU A O 1
ATOM 684 N N . SER A 1 91 ? -4.036 0.393 23.073 1.00 75.56 91 SER A N 1
ATOM 685 C CA . SER A 1 91 ? -4.528 -0.688 23.920 1.00 75.56 91 SER A CA 1
ATOM 686 C C . SER A 1 91 ? -6.034 -0.536 24.100 1.00 75.56 91 SER A C 1
ATOM 688 O O . SER A 1 91 ? -6.500 0.462 24.649 1.00 75.56 91 SER A O 1
ATOM 690 N N . ILE A 1 92 ? -6.797 -1.534 23.661 1.00 75.06 92 ILE A N 1
ATOM 691 C CA . ILE A 1 92 ? -8.231 -1.601 23.928 1.00 75.06 92 ILE A CA 1
ATOM 692 C C . ILE A 1 92 ? -8.410 -2.290 25.280 1.00 75.06 92 ILE A C 1
ATOM 694 O O . ILE A 1 92 ? -8.025 -3.446 25.456 1.00 75.06 92 ILE A O 1
ATOM 698 N N . ALA A 1 93 ? -8.989 -1.576 26.245 1.00 80.19 93 ALA A N 1
ATOM 699 C CA . ALA A 1 93 ? -9.317 -2.153 27.542 1.00 80.19 93 ALA A CA 1
ATOM 700 C C . ALA A 1 93 ? -10.321 -3.306 27.372 1.00 80.19 93 ALA A C 1
ATOM 702 O O . ALA A 1 93 ? -11.295 -3.182 26.625 1.00 80.19 93 ALA A O 1
ATOM 703 N N . MET A 1 94 ? -10.107 -4.416 28.086 1.00 71.81 94 MET A N 1
ATOM 704 C CA . MET A 1 94 ? -11.097 -5.493 28.144 1.00 71.81 94 MET A CA 1
ATOM 705 C C . MET A 1 94 ? -12.427 -4.930 28.655 1.00 71.81 94 MET A C 1
ATOM 707 O O . MET A 1 94 ? -12.487 -4.348 29.738 1.00 71.81 94 MET A O 1
ATOM 711 N N . THR A 1 95 ? -13.493 -5.111 27.879 1.00 72.75 95 THR A N 1
ATOM 712 C CA . THR A 1 95 ? -14.856 -4.800 28.317 1.00 72.75 95 THR A CA 1
ATOM 713 C C . THR A 1 95 ? -15.513 -6.095 28.794 1.00 72.75 95 THR A C 1
ATOM 715 O O . THR A 1 95 ? -15.488 -7.108 28.101 1.00 72.75 95 THR A O 1
ATOM 718 N N . ALA A 1 96 ? -16.028 -6.095 30.024 1.00 69.12 96 ALA A N 1
ATOM 719 C CA . ALA A 1 96 ? -16.799 -7.204 30.592 1.00 69.12 96 ALA A CA 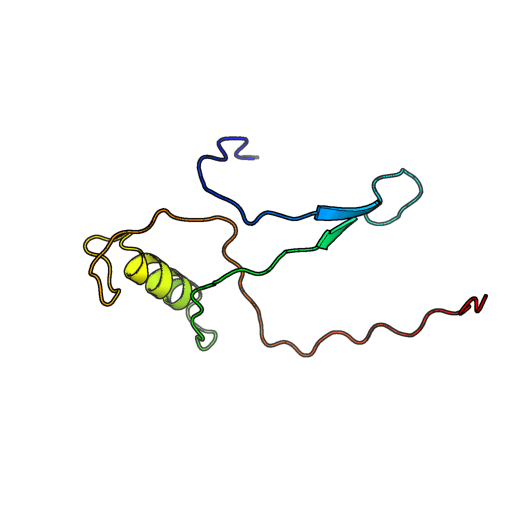1
ATOM 720 C C . ALA A 1 96 ? -18.278 -7.110 30.143 1.00 69.12 96 ALA A C 1
ATOM 722 O O . ALA A 1 96 ? -18.737 -5.993 29.889 1.00 69.12 96 ALA A O 1
ATOM 723 N N . PRO A 1 97 ? -19.059 -8.212 30.097 1.00 57.41 97 PRO A N 1
ATOM 724 C CA . PRO A 1 97 ? -18.747 -9.575 30.530 1.00 57.41 97 PRO A CA 1
ATOM 725 C C . PRO A 1 97 ? -18.240 -10.480 29.396 1.00 57.41 97 PRO A C 1
ATOM 727 O O . PRO A 1 97 ? -18.689 -10.396 28.256 1.00 57.41 97 PRO A O 1
ATOM 730 N N . VAL A 1 98 ? -17.341 -11.402 29.741 1.00 66.38 98 VAL A N 1
ATOM 731 C CA . VAL A 1 98 ? -16.981 -12.535 28.882 1.00 66.38 98 VAL A CA 1
ATOM 732 C C . VAL A 1 98 ? -18.039 -13.611 29.100 1.00 66.38 98 VAL A C 1
ATOM 734 O O . VAL A 1 98 ? -18.079 -14.230 30.161 1.00 66.38 98 VAL A O 1
ATOM 737 N N . VAL A 1 99 ? -18.934 -13.791 28.131 1.00 65.62 99 VAL A N 1
ATOM 738 C CA . VAL A 1 99 ? -19.897 -14.897 28.153 1.00 65.62 99 VAL A CA 1
ATOM 739 C C . VAL A 1 99 ? -19.148 -16.151 27.708 1.00 65.62 99 VAL A C 1
ATOM 741 O O . VAL A 1 99 ? -18.648 -16.199 26.586 1.00 65.62 99 VAL A O 1
ATOM 744 N N . MET A 1 100 ? -19.011 -17.122 28.610 1.00 51.25 100 MET A N 1
ATOM 745 C CA . MET A 1 100 ? -18.570 -18.477 28.280 1.00 51.25 100 MET A CA 1
ATOM 746 C C . MET A 1 100 ? -19.834 -19.325 28.100 1.00 51.25 100 MET A C 1
ATOM 748 O O . MET A 1 100 ? -20.654 -19.356 29.019 1.00 51.25 100 MET A O 1
ATOM 752 N N . GLU A 1 101 ? -20.002 -19.956 26.937 1.00 51.47 101 GLU A N 1
ATOM 753 C CA . GLU A 1 101 ? -20.932 -21.084 26.747 1.00 51.47 101 GLU A CA 1
ATOM 754 C C . GLU A 1 101 ? -20.176 -22.409 26.875 1.00 51.47 101 GLU A C 1
ATOM 756 O O . GLU A 1 101 ? -19.016 -22.471 26.398 1.00 51.47 101 GLU A O 1
#

Foldseek 3Di:
DDDDDDDPPAAEFDWDFPDWDDDPPDPDTDTDTHGDDDDDDFDDDDPPCPPVRVVLVCQCQQVPHQHPDPVSHHDTDHDDDDDDDPDDDDDDDDDDDDDDD